Protein AF-T1AKR5-F1 (afdb_monomer)

Solvent-accessible surface area (backbone atoms only — not comparable to full-atom values): 9269 Å² total; per-residue (Å²): 114,96,88,55,84,67,94,44,62,73,60,34,44,68,38,90,92,28,45,70,61,54,29,33,47,47,38,25,75,76,68,66,42,69,47,38,57,56,48,80,35,31,50,49,40,24,47,39,35,57,69,18,64,55,97,44,56,67,50,2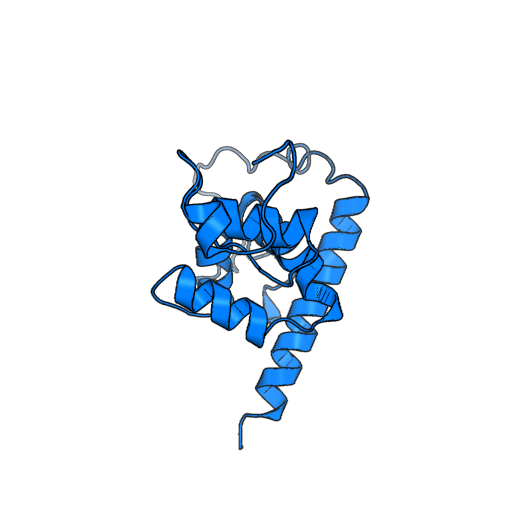3,26,55,34,40,48,73,42,40,52,76,94,42,33,80,54,45,40,60,41,40,38,51,40,14,66,75,39,55,33,93,88,74,42,46,35,74,81,37,86,48,54,90,73,35,64,44,87,84,59,48,72,65,76,81,76,91,68,93,62,78,70,74,77,55,86,81,66,60,61,79,65,56,75,72,51,54,56,40,49,53,50,47,40,48,48,51,52,52,29,49,49,60,52,60,75,70,57,82,132

Organism: NCBI:txid410659

Sequence (159 aa):
HQGRLPARRAELEALPGVGRKTASIILNMVFGEAEIAVDTHIFRVANRTGLAPGKTPLAVERALVANTPEEFQRDAHHWLLLHGRYVCTARAPHCPSCILADLCEYPRKSLAAPRRAGLRAPPQESRLAPMPMFAQQSREQLRRMYLEAWRKFSAHQPL

Mean predicted aligned error: 9.98 Å

Structure (mmCIF, N/CA/C/O backbone):
data_AF-T1AKR5-F1
#
_entry.id   AF-T1AKR5-F1
#
loop_
_atom_site.group_PDB
_atom_site.id
_atom_site.type_symbol
_atom_site.label_atom_id
_atom_site.label_alt_id
_atom_site.label_comp_id
_atom_site.label_asym_id
_atom_site.label_entity_id
_atom_site.label_seq_id
_atom_site.pdbx_PDB_ins_code
_atom_site.Cartn_x
_atom_site.Cartn_y
_atom_site.Cartn_z
_atom_site.occupancy
_atom_site.B_iso_or_equiv
_atom_site.auth_seq_id
_atom_site.auth_comp_id
_atom_site.auth_asym_id
_atom_site.auth_atom_id
_atom_site.pdbx_PDB_model_num
ATOM 1 N N . HIS A 1 1 ? -11.827 16.983 24.436 1.00 59.97 1 HIS A N 1
ATOM 2 C CA . HIS A 1 1 ? -12.205 15.579 24.706 1.00 59.97 1 HIS A CA 1
ATOM 3 C C . HIS A 1 1 ? -11.638 15.181 26.061 1.00 59.97 1 HIS A C 1
ATOM 5 O O . HIS A 1 1 ? -10.460 15.434 26.260 1.00 59.97 1 HIS A O 1
ATOM 11 N N . GLN A 1 2 ? -12.442 14.658 26.998 1.00 63.84 2 GLN A N 1
ATOM 12 C CA . GLN A 1 2 ? -12.080 14.319 28.396 1.00 63.84 2 GLN A CA 1
ATOM 13 C C . GLN A 1 2 ? -11.006 13.202 28.497 1.00 63.84 2 GLN A C 1
ATOM 15 O O . GLN A 1 2 ? -11.254 12.130 29.038 1.00 63.84 2 GLN A O 1
ATOM 20 N N . GLY A 1 3 ? -9.840 13.395 27.876 1.00 78.75 3 GLY A N 1
ATOM 21 C CA . GLY A 1 3 ? -8.764 12.407 27.759 1.00 78.75 3 GLY A CA 1
ATOM 22 C C . GLY A 1 3 ? -9.030 11.236 26.800 1.00 78.75 3 GLY A C 1
ATOM 23 O O . GLY A 1 3 ? -8.150 10.403 26.624 1.00 78.75 3 GLY A O 1
ATOM 24 N N . ARG A 1 4 ? -10.210 11.147 26.168 1.00 78.50 4 ARG A N 1
ATOM 25 C CA . ARG A 1 4 ? -10.577 10.051 25.250 1.00 78.50 4 ARG A CA 1
ATOM 26 C C . ARG A 1 4 ? -10.506 10.485 23.789 1.00 78.50 4 ARG A C 1
ATOM 28 O O . ARG A 1 4 ? -11.005 11.556 23.448 1.00 78.50 4 ARG A O 1
ATOM 35 N N . LEU A 1 5 ? -9.925 9.646 22.932 1.00 83.75 5 LEU A N 1
ATOM 36 C CA . LEU A 1 5 ? -9.958 9.850 21.484 1.00 83.75 5 LEU A CA 1
ATOM 37 C C . LEU A 1 5 ? -11.371 9.574 20.946 1.00 83.75 5 LEU A C 1
ATOM 39 O O . LEU A 1 5 ? -11.985 8.587 21.356 1.00 83.75 5 LEU A O 1
ATOM 43 N N . PRO A 1 6 ? -11.904 10.420 20.050 1.00 86.94 6 PRO A N 1
ATOM 44 C CA . PRO A 1 6 ? -13.182 10.151 19.413 1.00 86.94 6 PRO A CA 1
ATOM 45 C C . PRO A 1 6 ? -13.058 9.016 18.385 1.00 86.94 6 PRO A C 1
ATOM 47 O O . PRO A 1 6 ? -12.078 8.939 17.648 1.00 86.94 6 PRO A O 1
ATOM 50 N N . ALA A 1 7 ? -14.076 8.156 18.316 1.00 85.12 7 ALA A N 1
ATOM 51 C CA . ALA A 1 7 ? -14.111 6.989 17.424 1.00 85.12 7 ALA A CA 1
ATOM 52 C C . ALA A 1 7 ? -14.687 7.294 16.026 1.00 85.12 7 ALA A C 1
ATOM 54 O O . ALA A 1 7 ? -14.873 6.393 15.217 1.00 85.12 7 ALA A O 1
ATOM 55 N N . ARG A 1 8 ? -15.008 8.561 15.726 1.00 87.69 8 ARG A N 1
ATOM 56 C CA . ARG A 1 8 ? -15.537 8.978 14.418 1.00 87.69 8 ARG A CA 1
ATOM 57 C C . ARG A 1 8 ? -14.505 9.795 13.654 1.00 87.69 8 ARG A C 1
ATOM 59 O O . ARG A 1 8 ? -13.987 10.780 14.175 1.00 87.69 8 ARG A O 1
ATOM 66 N N . ARG A 1 9 ? -14.295 9.460 12.376 1.00 86.69 9 ARG A N 1
ATOM 67 C CA . ARG A 1 9 ? -13.374 10.178 11.473 1.00 86.69 9 ARG A CA 1
ATOM 68 C C . ARG A 1 9 ? -13.568 11.693 11.493 1.00 86.69 9 ARG A C 1
ATOM 70 O O . ARG A 1 9 ? -12.602 12.419 11.674 1.00 86.69 9 ARG A O 1
ATOM 77 N N . ALA A 1 10 ? -14.805 12.160 11.319 1.00 88.88 10 ALA A N 1
ATOM 78 C CA . ALA A 1 10 ? -15.103 13.592 11.253 1.00 88.88 10 ALA A CA 1
ATOM 79 C C . ALA A 1 10 ? -14.726 14.333 12.547 1.00 88.88 10 ALA A C 1
ATOM 81 O O . ALA A 1 10 ? -14.321 15.488 12.500 1.00 88.88 10 ALA A O 1
ATOM 82 N N . GLU A 1 11 ? -14.824 13.664 13.699 1.00 90.31 11 GLU A N 1
ATOM 83 C CA . GLU A 1 11 ? -14.397 14.235 14.977 1.00 90.31 11 GLU A CA 1
ATOM 84 C C . GLU A 1 11 ? -12.874 14.253 15.114 1.00 90.31 11 GLU A C 1
ATOM 86 O O . GLU A 1 11 ? -12.323 15.218 15.633 1.00 90.31 11 GLU A O 1
ATOM 91 N N . LEU A 1 12 ? -12.190 13.208 14.634 1.00 90.12 12 LEU A N 1
ATOM 92 C CA . LEU A 1 12 ? -10.729 13.170 14.605 1.00 90.12 12 LEU A CA 1
ATOM 93 C C . LEU A 1 12 ? -10.171 14.263 13.691 1.00 90.12 12 LEU A C 1
ATOM 95 O O . LEU A 1 12 ? -9.265 14.974 14.099 1.00 90.12 12 LEU A O 1
ATOM 99 N N . GLU A 1 13 ? -10.729 14.440 12.493 1.00 91.06 13 GLU A N 1
ATOM 100 C CA . GLU A 1 13 ? -10.296 15.468 11.533 1.00 91.06 13 GLU A CA 1
ATOM 101 C C . GLU A 1 13 ? -10.601 16.905 11.995 1.00 91.06 13 GLU A C 1
ATOM 103 O O . GLU A 1 13 ? -9.983 17.851 11.513 1.00 91.06 13 GLU A O 1
ATOM 108 N N . ALA A 1 14 ? -11.518 17.085 12.952 1.00 91.75 14 ALA A N 1
ATOM 109 C CA . ALA A 1 14 ? -11.768 18.380 13.583 1.00 91.75 14 ALA A CA 1
ATOM 110 C C . ALA A 1 14 ? -10.672 18.776 14.595 1.00 91.75 14 ALA A C 1
ATOM 112 O O . ALA A 1 14 ? -10.619 19.931 15.023 1.00 91.75 14 ALA A O 1
ATOM 113 N N . LEU A 1 15 ? -9.795 17.844 14.990 1.00 90.00 15 LEU A N 1
ATOM 114 C CA . LEU A 1 15 ? -8.682 18.132 15.889 1.00 90.00 15 LEU A CA 1
ATOM 115 C C . LEU A 1 15 ? -7.578 18.916 15.157 1.00 90.00 15 LEU A C 1
ATOM 117 O O . LEU A 1 15 ? -7.140 18.507 14.077 1.00 90.00 15 LEU A O 1
ATOM 121 N N . PRO A 1 16 ? -7.043 19.999 15.754 1.00 91.00 16 PRO A N 1
ATOM 122 C CA . PRO A 1 16 ? -5.923 20.735 15.176 1.00 91.00 16 PRO A CA 1
ATOM 123 C C . PRO A 1 16 ? -4.729 19.820 14.860 1.00 91.00 16 PRO A C 1
ATOM 125 O O . PRO A 1 16 ? -4.230 19.108 15.728 1.00 91.00 16 PRO A O 1
ATOM 128 N N . GLY A 1 17 ? -4.265 19.840 13.606 1.00 89.06 17 GLY A N 1
ATOM 129 C CA . GLY A 1 17 ? -3.132 19.028 13.140 1.00 89.06 17 GLY A CA 1
ATOM 130 C C . GLY A 1 17 ? -3.474 17.587 12.738 1.00 89.06 17 GLY A C 1
ATOM 131 O O . GLY A 1 17 ? -2.600 16.873 12.240 1.00 89.06 17 GLY A O 1
ATOM 132 N N . VAL A 1 18 ? -4.729 17.152 12.885 1.00 90.56 18 VAL A N 1
ATOM 133 C CA . VAL A 1 18 ? -5.180 15.823 12.456 1.00 90.56 18 VAL A CA 1
ATOM 134 C C . VAL A 1 18 ? -5.853 15.931 11.092 1.00 90.56 18 VAL A C 1
ATOM 136 O O . VAL A 1 18 ? -7.015 16.285 10.962 1.00 90.56 18 VAL A O 1
ATOM 139 N N . GLY A 1 19 ? -5.104 15.609 10.038 1.00 87.12 19 GLY A N 1
ATOM 140 C CA . GLY A 1 19 ? -5.675 15.425 8.703 1.00 87.12 19 GLY A CA 1
ATOM 141 C C . GLY A 1 19 ? -6.218 14.009 8.493 1.00 87.12 19 GLY A C 1
ATOM 142 O O . GLY A 1 19 ? -5.975 13.108 9.298 1.00 87.12 19 GLY A O 1
ATOM 143 N N . ARG A 1 20 ? -6.855 13.778 7.339 1.00 84.50 20 ARG A N 1
ATOM 144 C CA . ARG A 1 20 ? -7.440 12.481 6.945 1.00 84.50 20 ARG A CA 1
ATOM 145 C C . ARG A 1 20 ? -6.528 11.278 7.175 1.00 84.50 20 ARG A C 1
ATOM 147 O O . ARG A 1 20 ? -6.968 10.271 7.710 1.00 84.50 20 ARG A O 1
ATOM 154 N N . LYS A 1 21 ? -5.251 11.389 6.791 1.00 80.75 21 LYS A N 1
ATOM 155 C CA . LYS A 1 21 ? -4.261 10.314 6.964 1.00 80.75 21 LYS A CA 1
ATOM 156 C C . LYS A 1 21 ? -4.076 9.961 8.439 1.00 80.75 21 LYS A C 1
ATOM 158 O O . LYS A 1 21 ? -4.078 8.790 8.795 1.00 80.75 21 LYS A O 1
ATOM 163 N N . THR A 1 22 ? -3.892 10.978 9.276 1.00 85.50 22 THR A N 1
ATOM 164 C CA . THR A 1 22 ? -3.703 10.805 10.717 1.00 85.50 22 THR A CA 1
ATOM 165 C C . THR A 1 22 ? -4.958 10.208 11.344 1.00 85.50 22 THR A C 1
ATOM 167 O O . THR A 1 22 ? -4.847 9.262 12.116 1.00 85.50 22 THR A O 1
ATOM 170 N N . ALA A 1 23 ? -6.143 10.689 10.952 1.00 86.81 23 ALA A N 1
ATOM 171 C CA . ALA A 1 23 ? -7.412 10.114 11.386 1.00 86.81 23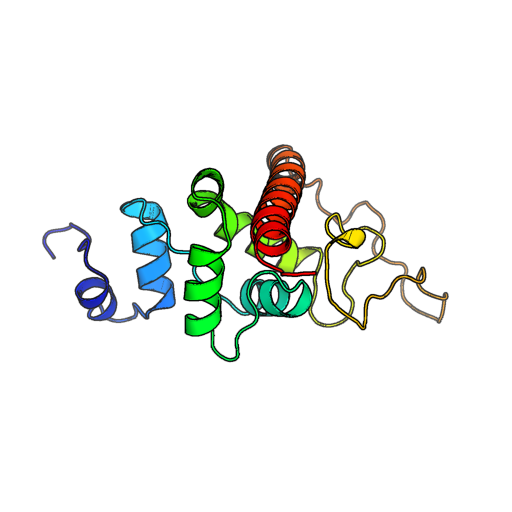 ALA A CA 1
ATOM 172 C C . ALA A 1 23 ? -7.532 8.632 10.991 1.00 86.81 23 ALA A C 1
ATOM 174 O O . ALA A 1 23 ? -7.862 7.822 11.853 1.00 86.81 23 ALA A O 1
ATOM 175 N N . SER A 1 24 ? -7.182 8.260 9.750 1.00 80.06 24 SER A N 1
ATOM 176 C CA . SER A 1 24 ? -7.244 6.857 9.317 1.00 80.06 24 SER A CA 1
ATOM 177 C C . SER A 1 24 ? -6.302 5.949 10.114 1.00 80.06 24 SER A C 1
ATOM 179 O O . SER A 1 24 ? -6.665 4.838 10.485 1.00 80.06 24 SER A O 1
ATOM 181 N N . ILE A 1 25 ? -5.093 6.429 10.431 1.00 80.19 25 ILE A N 1
ATOM 182 C CA . ILE A 1 25 ? -4.135 5.675 11.255 1.00 80.19 25 ILE A CA 1
ATOM 183 C C . ILE A 1 25 ? -4.679 5.470 12.674 1.00 80.19 25 ILE A C 1
ATOM 185 O O . ILE A 1 25 ? -4.580 4.371 13.211 1.00 80.19 25 ILE A O 1
ATOM 189 N N . ILE A 1 26 ? -5.268 6.507 13.280 1.00 85.69 26 ILE A N 1
ATOM 190 C CA . ILE A 1 26 ? -5.862 6.406 14.620 1.00 85.69 26 ILE A CA 1
ATOM 191 C C . ILE A 1 26 ? -7.016 5.398 14.620 1.00 85.69 26 ILE A C 1
ATOM 193 O O . ILE A 1 26 ? -7.058 4.535 15.492 1.00 85.69 26 ILE A O 1
ATOM 197 N N . LEU A 1 27 ? -7.922 5.475 13.641 1.00 83.44 27 LEU A N 1
ATOM 198 C CA . LEU A 1 27 ? -9.044 4.540 13.513 1.00 83.44 27 LEU A CA 1
ATOM 199 C C . LEU A 1 27 ? -8.563 3.095 13.368 1.00 83.44 27 LEU A C 1
ATOM 201 O O . LEU A 1 27 ? -9.030 2.219 14.094 1.00 83.44 27 LEU A O 1
ATOM 205 N N . ASN A 1 28 ? -7.563 2.861 12.521 1.00 75.31 28 ASN A N 1
ATOM 206 C CA . ASN A 1 28 ? -7.007 1.530 12.331 1.00 75.31 28 ASN A CA 1
ATOM 207 C C . ASN A 1 28 ? -6.287 0.985 13.576 1.00 75.31 28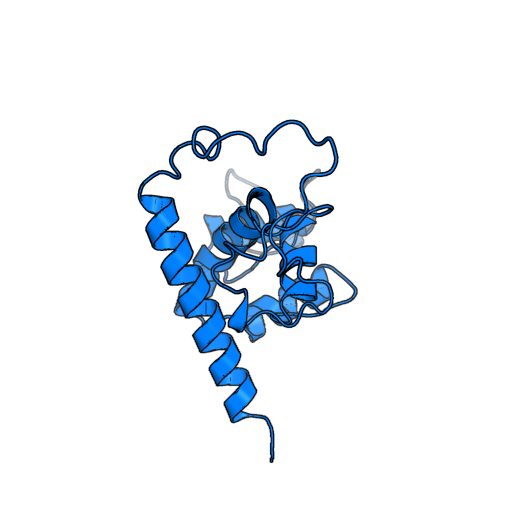 ASN A C 1
ATOM 209 O O . ASN A 1 28 ? -6.545 -0.143 13.989 1.00 75.31 28 ASN A O 1
ATOM 213 N N . MET A 1 29 ? -5.421 1.780 14.211 1.00 76.94 29 MET A N 1
ATOM 214 C CA . MET A 1 29 ? -4.594 1.310 15.331 1.00 76.94 29 MET A CA 1
ATOM 215 C C . MET A 1 29 ? -5.333 1.249 16.669 1.00 76.94 29 MET A C 1
ATOM 217 O O . MET A 1 29 ? -5.066 0.358 17.472 1.00 76.94 29 MET A O 1
ATOM 221 N N . VAL A 1 30 ? -6.204 2.221 16.944 1.00 81.69 30 VAL A N 1
ATOM 222 C CA . VAL A 1 30 ? -6.857 2.375 18.255 1.00 81.69 30 VAL A CA 1
ATOM 223 C C . VAL A 1 30 ? -8.223 1.701 18.273 1.00 81.69 30 VAL A C 1
ATOM 225 O O . VAL A 1 30 ? -8.598 1.114 19.284 1.00 81.69 30 VAL A O 1
ATOM 228 N N . PHE A 1 31 ? -8.957 1.773 17.162 1.00 80.94 31 PHE A N 1
ATOM 229 C CA . PHE A 1 31 ? -10.332 1.281 17.076 1.00 80.94 31 PHE A CA 1
ATOM 230 C C . PHE A 1 31 ? -10.468 0.010 16.230 1.00 80.94 31 PHE A C 1
ATOM 232 O O . PHE A 1 31 ? -11.543 -0.576 16.188 1.00 80.94 31 PHE A O 1
ATOM 239 N N . GLY A 1 32 ? -9.379 -0.461 15.612 1.00 70.25 32 GLY A N 1
ATOM 240 C CA . GLY A 1 32 ? -9.373 -1.693 14.823 1.00 70.25 32 GLY A CA 1
ATOM 241 C C . GLY A 1 32 ? -10.114 -1.582 13.491 1.00 70.25 32 GLY A C 1
ATOM 242 O O . GLY A 1 32 ? -10.385 -2.611 12.877 1.00 70.25 32 GLY A O 1
ATOM 243 N N . GLU A 1 33 ? -10.431 -0.363 13.046 1.00 74.38 33 GLU A N 1
ATOM 244 C CA . GLU A 1 33 ? -11.109 -0.125 11.774 1.00 74.38 33 GLU A CA 1
ATOM 245 C C . GLU A 1 33 ? -10.221 -0.559 10.609 1.00 74.38 33 GLU A C 1
ATOM 247 O O . GLU A 1 33 ? -9.012 -0.309 10.584 1.00 74.38 33 GLU A O 1
ATOM 252 N N . ALA A 1 34 ? -10.809 -1.203 9.611 1.00 69.81 34 ALA A N 1
ATOM 253 C CA . ALA A 1 34 ? -10.061 -1.792 8.510 1.00 69.81 34 ALA A CA 1
ATOM 254 C C . ALA A 1 34 ? -9.692 -0.741 7.441 1.00 69.81 34 ALA A C 1
ATOM 256 O O . ALA A 1 34 ? -10.102 -0.796 6.284 1.00 69.81 34 ALA A O 1
ATOM 257 N N . GLU A 1 35 ? -8.925 0.269 7.851 1.00 78.25 35 GLU A N 1
ATOM 258 C CA . GLU A 1 35 ? -8.489 1.372 7.005 1.00 78.25 35 GLU A CA 1
ATOM 259 C C . GLU A 1 35 ? -7.009 1.261 6.638 1.00 78.25 35 GLU A C 1
ATOM 261 O O . GLU A 1 35 ? -6.121 1.237 7.491 1.00 78.25 35 GLU A O 1
ATOM 266 N N . ILE A 1 36 ? -6.724 1.261 5.335 1.00 86.19 36 ILE A N 1
ATOM 267 C CA . ILE A 1 36 ? -5.356 1.221 4.816 1.00 86.19 36 ILE A CA 1
ATOM 268 C C . ILE A 1 36 ? -4.949 2.639 4.416 1.00 86.19 36 ILE A C 1
ATOM 270 O O . ILE A 1 36 ? -5.147 3.067 3.278 1.00 86.19 36 ILE A O 1
ATOM 274 N N . ALA A 1 37 ? -4.354 3.378 5.354 1.00 86.94 37 ALA A N 1
ATOM 275 C CA . ALA A 1 37 ? -3.914 4.747 5.100 1.00 86.94 37 ALA A CA 1
ATOM 276 C C . ALA A 1 37 ? -2.884 4.797 3.955 1.00 86.94 37 ALA A C 1
ATOM 278 O O . ALA A 1 37 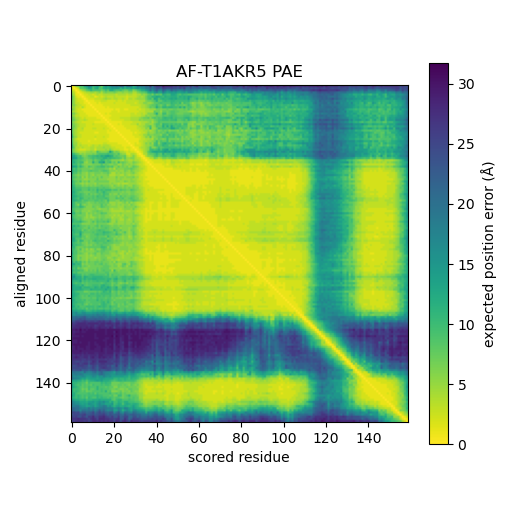? -1.861 4.114 3.995 1.00 86.94 37 ALA A O 1
ATOM 279 N N . VAL A 1 38 ? -3.123 5.631 2.941 1.00 91.06 38 VAL A N 1
ATOM 280 C CA . VAL A 1 38 ? -2.271 5.704 1.744 1.00 91.06 38 VAL A CA 1
ATOM 281 C C . VAL A 1 38 ? -1.286 6.865 1.841 1.00 91.06 38 VAL A C 1
ATOM 283 O O . VAL A 1 38 ? -1.671 8.032 1.904 1.00 91.06 38 VAL A O 1
ATOM 286 N N . ASP A 1 39 ? 0.008 6.554 1.802 1.00 91.69 39 ASP A N 1
ATOM 287 C CA . ASP A 1 39 ? 1.086 7.531 1.641 1.00 91.69 39 ASP A CA 1
ATOM 288 C C . ASP A 1 39 ? 1.758 7.420 0.260 1.00 91.69 39 ASP A C 1
ATOM 290 O O . ASP A 1 39 ? 1.290 6.704 -0.623 1.00 91.69 39 ASP A O 1
ATOM 294 N N . THR A 1 40 ? 2.874 8.120 0.045 1.00 94.94 40 THR A N 1
ATOM 295 C CA . THR A 1 40 ? 3.579 8.101 -1.248 1.00 94.94 40 THR A CA 1
ATOM 296 C C . THR A 1 40 ? 4.200 6.741 -1.590 1.00 94.94 40 THR A C 1
ATOM 298 O O . THR A 1 40 ? 4.402 6.447 -2.773 1.00 94.94 40 THR A O 1
ATOM 301 N N . HIS A 1 41 ? 4.520 5.904 -0.598 1.00 95.25 41 HIS A N 1
ATOM 302 C CA . HIS A 1 41 ? 5.032 4.552 -0.809 1.00 95.25 41 HIS A CA 1
ATOM 303 C C . HIS A 1 41 ? 3.900 3.620 -1.225 1.00 95.25 41 HIS A C 1
ATOM 305 O O . HIS A 1 41 ? 3.995 3.000 -2.285 1.00 95.25 41 HIS A O 1
ATOM 311 N N . ILE A 1 42 ? 2.820 3.586 -0.443 1.00 95.31 42 ILE A N 1
ATOM 312 C CA . ILE A 1 42 ? 1.655 2.734 -0.695 1.00 95.31 42 ILE A CA 1
ATOM 313 C C . ILE A 1 42 ? 0.981 3.132 -2.008 1.00 95.31 42 ILE A C 1
ATOM 315 O O . ILE A 1 42 ? 0.727 2.267 -2.840 1.00 95.31 42 ILE A O 1
ATOM 319 N N . PHE A 1 43 ? 0.793 4.433 -2.257 1.00 97.00 43 PHE A N 1
ATOM 320 C CA . PHE A 1 43 ? 0.214 4.939 -3.505 1.00 97.00 43 PHE A CA 1
ATOM 321 C C . PHE A 1 43 ? 0.987 4.446 -4.732 1.00 97.00 43 PHE A C 1
ATOM 323 O O . PHE A 1 43 ? 0.400 4.007 -5.720 1.00 97.00 43 PHE A O 1
ATOM 330 N N . ARG A 1 44 ? 2.323 4.484 -4.667 1.00 96.94 44 ARG A N 1
ATOM 331 C CA . ARG A 1 44 ? 3.184 3.994 -5.746 1.00 96.94 44 ARG A CA 1
ATOM 332 C C . ARG A 1 44 ? 3.107 2.479 -5.892 1.00 96.94 44 ARG A C 1
ATOM 334 O O . ARG A 1 44 ? 3.056 2.006 -7.022 1.00 96.94 44 ARG A O 1
ATOM 341 N N . VAL A 1 45 ? 3.152 1.733 -4.787 1.00 96.38 45 VAL A N 1
ATOM 342 C CA . VAL A 1 45 ? 3.072 0.266 -4.811 1.00 96.38 45 VAL A CA 1
ATOM 343 C C . VAL A 1 45 ? 1.749 -0.166 -5.426 1.00 96.38 45 VAL A C 1
ATOM 345 O O . VAL A 1 45 ? 1.781 -0.850 -6.439 1.00 96.38 45 VAL A O 1
ATOM 348 N N . ALA A 1 46 ? 0.625 0.316 -4.896 1.00 95.94 46 ALA A N 1
ATOM 349 C CA . ALA A 1 46 ? -0.719 -0.030 -5.345 1.00 95.94 46 ALA A CA 1
ATOM 350 C C . ALA A 1 46 ? -0.935 0.215 -6.847 1.00 95.94 46 ALA A C 1
ATOM 352 O O . ALA A 1 46 ? -1.476 -0.642 -7.542 1.00 95.94 46 ALA A O 1
ATOM 353 N N . ASN A 1 47 ? -0.456 1.355 -7.360 1.00 96.25 47 ASN A N 1
ATOM 354 C CA . ASN A 1 47 ? -0.558 1.684 -8.782 1.00 96.25 47 ASN A CA 1
ATOM 355 C C . ASN A 1 47 ? 0.410 0.883 -9.664 1.00 96.25 47 ASN A C 1
ATOM 357 O O . ASN A 1 47 ? 0.068 0.555 -10.794 1.00 96.25 47 ASN A O 1
ATOM 36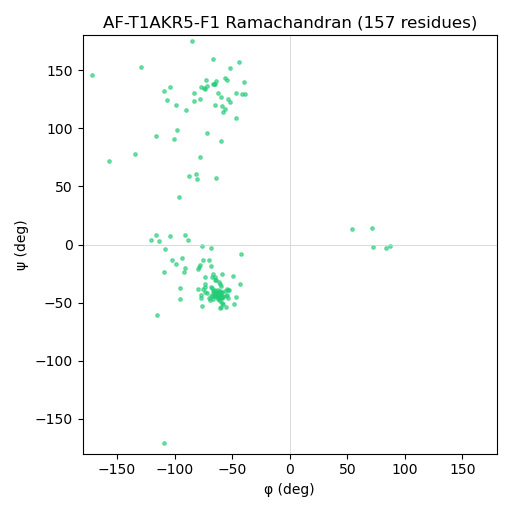1 N N . ARG A 1 48 ? 1.634 0.592 -9.200 1.00 95.62 48 ARG A N 1
ATOM 362 C CA . ARG A 1 48 ? 2.604 -0.176 -9.999 1.00 95.62 48 ARG A CA 1
ATOM 363 C C . ARG A 1 48 ? 2.243 -1.650 -10.072 1.00 95.62 48 ARG A C 1
ATOM 365 O O . ARG A 1 48 ? 2.436 -2.251 -11.118 1.00 95.62 48 ARG A O 1
ATOM 372 N N . THR A 1 49 ? 1.802 -2.235 -8.964 1.00 94.00 49 THR A N 1
ATOM 373 C CA . THR A 1 49 ? 1.524 -3.670 -8.900 1.00 94.00 49 THR A CA 1
ATOM 374 C C . THR A 1 49 ? 0.187 -4.043 -9.518 1.00 94.00 49 THR A C 1
ATOM 376 O O . THR A 1 49 ? 0.027 -5.207 -9.854 1.00 94.00 49 THR A O 1
ATOM 379 N N . GLY A 1 50 ? -0.731 -3.083 -9.678 1.00 91.94 50 GLY A N 1
ATOM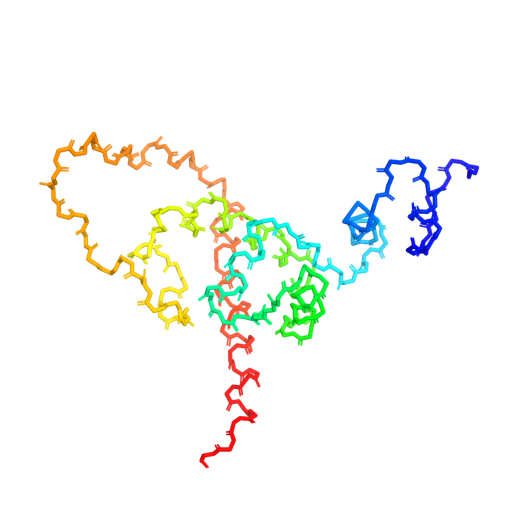 380 C CA . GLY A 1 50 ? -2.099 -3.333 -10.138 1.00 91.94 50 GLY A CA 1
ATOM 381 C C . GLY A 1 50 ? -3.068 -3.681 -9.004 1.00 91.94 50 GLY A C 1
ATOM 382 O O . GLY A 1 50 ? -4.258 -3.825 -9.247 1.00 91.94 50 GLY A O 1
ATOM 383 N N . LEU A 1 51 ? -2.601 -3.749 -7.748 1.00 92.56 51 LEU A N 1
ATOM 384 C CA . LEU A 1 51 ? -3.443 -4.139 -6.608 1.00 92.56 51 LEU A CA 1
ATOM 385 C C . LEU A 1 51 ? -4.631 -3.193 -6.388 1.00 92.56 51 LEU A C 1
ATOM 387 O O . LEU A 1 51 ? -5.718 -3.629 -6.022 1.00 92.56 51 LEU A O 1
ATOM 391 N N . ALA A 1 52 ? -4.408 -1.888 -6.542 1.00 93.94 52 ALA A N 1
ATOM 392 C CA . ALA A 1 52 ? -5.417 -0.860 -6.300 1.00 93.94 52 ALA A CA 1
ATOM 393 C C . ALA A 1 52 ? -5.063 0.423 -7.077 1.00 93.94 52 ALA A C 1
ATOM 395 O O . ALA A 1 52 ? -4.609 1.407 -6.482 1.00 93.94 52 ALA A O 1
ATOM 396 N N . PRO A 1 53 ? -5.197 0.418 -8.416 1.00 93.69 53 PRO A N 1
ATOM 397 C CA . PRO A 1 53 ? -4.895 1.584 -9.233 1.00 93.69 53 PRO A CA 1
ATOM 398 C C . PRO A 1 53 ? -5.869 2.729 -8.931 1.00 93.69 53 PRO A C 1
ATOM 400 O O . PRO A 1 53 ? -7.076 2.537 -8.791 1.00 93.69 53 PRO A O 1
ATOM 403 N N . GLY A 1 54 ? -5.348 3.951 -8.846 1.00 95.31 54 GLY A N 1
ATOM 404 C CA . GLY A 1 54 ? -6.150 5.120 -8.513 1.00 95.31 54 GLY A CA 1
ATOM 405 C C . GLY A 1 54 ? -5.385 6.428 -8.669 1.00 95.31 54 GLY A C 1
ATOM 406 O O . GLY A 1 54 ? -4.186 6.508 -8.406 1.00 95.31 54 GLY A O 1
ATOM 407 N N . LYS A 1 55 ? -6.098 7.482 -9.085 1.00 95.75 55 LYS A N 1
ATOM 408 C CA . LYS A 1 55 ? -5.520 8.819 -9.324 1.00 95.75 55 LYS A CA 1
ATOM 409 C C . LYS A 1 55 ? -5.318 9.634 -8.045 1.00 95.75 55 LYS A C 1
ATOM 411 O O . LYS A 1 55 ? -4.534 10.576 -8.045 1.00 95.75 55 LYS A O 1
ATOM 416 N N . THR A 1 56 ? -6.025 9.295 -6.968 1.00 95.56 56 THR A N 1
ATOM 417 C CA . THR A 1 56 ? -5.976 10.017 -5.689 1.00 95.56 56 THR A CA 1
ATOM 418 C C . THR A 1 56 ? -5.728 9.049 -4.533 1.00 95.56 56 THR A C 1
ATOM 420 O O . THR A 1 56 ? -6.125 7.885 -4.633 1.00 95.56 56 THR A O 1
ATOM 423 N N . PRO A 1 57 ? -5.114 9.497 -3.419 1.00 92.19 57 PRO A N 1
ATOM 424 C CA . PRO A 1 57 ? -4.925 8.655 -2.238 1.00 92.19 57 PRO A CA 1
ATOM 425 C C . PRO A 1 57 ? -6.228 8.032 -1.734 1.00 92.19 57 PRO A C 1
ATOM 427 O O . PRO A 1 57 ? -6.243 6.853 -1.417 1.00 92.19 57 PRO A O 1
ATOM 430 N N . LEU A 1 58 ? -7.334 8.787 -1.761 1.00 89.81 58 LEU A N 1
ATOM 431 C CA . LEU A 1 58 ? -8.654 8.286 -1.372 1.00 89.81 58 LEU A CA 1
ATOM 432 C C . LEU A 1 58 ? -9.158 7.166 -2.292 1.00 89.81 58 LEU A C 1
ATOM 434 O O . LEU A 1 58 ? -9.738 6.193 -1.819 1.00 89.81 58 LEU A O 1
ATOM 438 N N . ALA A 1 59 ? -8.972 7.302 -3.608 1.00 93.31 59 ALA A N 1
ATOM 439 C CA . ALA A 1 59 ? -9.372 6.256 -4.546 1.00 93.31 59 ALA A CA 1
ATOM 440 C C . ALA A 1 59 ? -8.577 4.966 -4.295 1.00 93.31 59 ALA A C 1
ATOM 442 O O . ALA A 1 59 ? -9.156 3.884 -4.275 1.00 93.31 59 ALA A O 1
ATOM 443 N N . VAL A 1 60 ? -7.271 5.100 -4.038 1.00 94.62 60 VAL A N 1
ATOM 444 C CA . VAL A 1 60 ? -6.400 3.968 -3.702 1.00 94.62 60 VAL A CA 1
ATOM 445 C C . VAL A 1 60 ? -6.775 3.356 -2.352 1.00 94.62 60 VAL A C 1
ATOM 447 O O . VAL A 1 60 ? -6.838 2.141 -2.259 1.00 94.62 60 VAL A O 1
ATOM 450 N N . GLU A 1 61 ? -7.073 4.159 -1.329 1.00 92.12 61 GLU A N 1
ATOM 451 C CA . GLU A 1 61 ? -7.500 3.687 -0.001 1.00 92.12 61 GLU A CA 1
ATOM 452 C C . GLU A 1 61 ? -8.756 2.817 -0.114 1.00 92.12 61 GLU A C 1
ATOM 454 O O . GLU A 1 61 ? -8.760 1.670 0.327 1.00 92.12 61 GLU A O 1
ATOM 459 N N . ARG A 1 62 ? -9.792 3.312 -0.804 1.00 91.56 62 ARG A N 1
ATOM 460 C CA . ARG A 1 62 ? -11.039 2.560 -1.021 1.00 91.56 62 ARG A CA 1
ATOM 461 C C . ARG A 1 62 ? -10.811 1.271 -1.808 1.00 91.56 62 ARG A C 1
ATOM 463 O O . ARG A 1 62 ? -11.375 0.239 -1.459 1.00 91.56 62 ARG A O 1
ATOM 470 N N . ALA A 1 63 ? -9.993 1.328 -2.858 1.00 92.75 63 ALA A N 1
ATOM 471 C CA . ALA A 1 63 ? -9.664 0.154 -3.656 1.00 92.75 63 ALA A CA 1
ATOM 472 C C . ALA A 1 63 ? -8.847 -0.869 -2.852 1.00 92.75 63 ALA A C 1
ATOM 474 O O . ALA A 1 63 ? -9.125 -2.058 -2.930 1.00 92.75 63 ALA A O 1
ATOM 475 N N . LEU A 1 64 ? -7.894 -0.433 -2.024 1.00 92.75 64 LEU A N 1
ATOM 476 C CA . LEU A 1 64 ? -7.124 -1.328 -1.160 1.00 92.75 64 LEU A CA 1
ATOM 477 C C . LEU A 1 64 ? -8.025 -2.058 -0.167 1.00 92.75 64 LEU A C 1
ATOM 479 O O . LEU A 1 64 ? -7.896 -3.271 -0.049 1.00 92.75 64 LEU A O 1
ATOM 483 N N . VAL A 1 65 ? -8.955 -1.363 0.490 1.00 90.75 65 VAL A N 1
ATOM 484 C CA . VAL A 1 65 ? -9.916 -1.998 1.409 1.00 90.75 65 VAL A CA 1
ATOM 485 C C . VAL A 1 65 ? -10.813 -2.995 0.666 1.00 90.75 65 VAL A C 1
ATOM 487 O O . VAL A 1 65 ? -11.040 -4.100 1.146 1.00 90.75 65 VAL A O 1
ATOM 490 N N . ALA A 1 66 ? -11.272 -2.657 -0.542 1.00 90.75 66 ALA A N 1
ATOM 491 C CA . ALA A 1 66 ? -12.109 -3.550 -1.344 1.00 90.75 66 ALA A CA 1
ATOM 492 C C . ALA A 1 66 ? -11.359 -4.797 -1.859 1.00 90.75 66 ALA A C 1
ATOM 494 O O . ALA A 1 66 ? -11.933 -5.888 -1.940 1.00 90.75 66 ALA A O 1
ATOM 495 N N . ASN A 1 67 ? -10.085 -4.644 -2.223 1.00 91.06 67 ASN A N 1
ATOM 496 C CA . ASN A 1 67 ? -9.299 -5.684 -2.892 1.00 91.06 67 ASN A CA 1
ATOM 497 C C . ASN A 1 67 ? -8.520 -6.566 -1.910 1.00 91.06 67 ASN A C 1
ATOM 499 O O . ASN A 1 67 ? -8.206 -7.707 -2.238 1.00 91.06 67 ASN A O 1
ATOM 503 N N . THR A 1 68 ? -8.223 -6.060 -0.712 1.00 90.81 68 THR A N 1
ATOM 504 C CA . THR A 1 68 ? -7.491 -6.794 0.325 1.00 90.81 68 THR A CA 1
ATOM 505 C C . THR A 1 68 ? -8.455 -7.692 1.109 1.00 90.81 68 THR A C 1
ATOM 507 O O . THR A 1 68 ? -9.425 -7.177 1.672 1.00 90.81 68 THR A O 1
ATOM 510 N N . PRO A 1 69 ? -8.221 -9.017 1.180 1.00 90.81 69 PRO A N 1
ATOM 511 C CA . PRO A 1 69 ? -9.016 -9.904 2.029 1.00 90.81 69 PRO A CA 1
ATOM 512 C C . PRO A 1 69 ? -9.002 -9.454 3.494 1.00 90.81 69 PRO A C 1
ATOM 514 O O . PRO A 1 69 ? -7.982 -8.966 3.981 1.00 90.81 69 PRO A O 1
ATOM 517 N N . GLU A 1 70 ? -10.131 -9.617 4.187 1.00 88.06 70 GLU A N 1
ATOM 518 C CA . GLU A 1 70 ? -10.360 -9.091 5.543 1.00 88.06 70 GLU A CA 1
ATOM 519 C C . GLU A 1 70 ? -9.281 -9.534 6.542 1.00 88.06 70 GLU A C 1
ATOM 521 O O . GLU A 1 70 ? -8.798 -8.714 7.323 1.00 88.06 70 GLU A O 1
ATOM 526 N N . GLU A 1 71 ? -8.805 -10.782 6.433 1.00 89.19 71 GLU A N 1
ATOM 527 C CA . GLU A 1 71 ? -7.742 -11.333 7.289 1.00 89.19 71 GLU A CA 1
ATOM 528 C C . GLU A 1 71 ? -6.423 -10.541 7.221 1.00 89.19 71 GLU A C 1
ATOM 530 O O . GLU A 1 71 ? -5.655 -10.537 8.182 1.00 89.19 71 GLU A O 1
ATOM 535 N N . PHE A 1 72 ? -6.169 -9.830 6.117 1.00 89.38 72 PHE A N 1
ATOM 536 C CA . PHE A 1 72 ? -4.936 -9.073 5.903 1.00 89.38 72 PHE A CA 1
ATOM 537 C C . PHE A 1 72 ? -5.093 -7.566 6.112 1.00 89.38 72 PHE A C 1
ATOM 539 O O . PHE A 1 72 ? -4.082 -6.869 6.179 1.00 89.38 72 PHE A O 1
ATOM 546 N N . GLN A 1 73 ? -6.314 -7.025 6.202 1.00 86.94 73 GLN A N 1
ATOM 547 C CA . GLN A 1 73 ? -6.534 -5.568 6.159 1.00 86.94 73 GLN A CA 1
ATOM 548 C C . GLN A 1 73 ? -5.826 -4.816 7.294 1.00 86.94 73 GLN A C 1
ATOM 550 O O . GLN A 1 73 ? -5.314 -3.718 7.073 1.00 86.94 73 GLN A O 1
ATOM 555 N N . ARG A 1 74 ? -5.725 -5.430 8.480 1.00 83.81 74 ARG A N 1
ATOM 556 C CA . ARG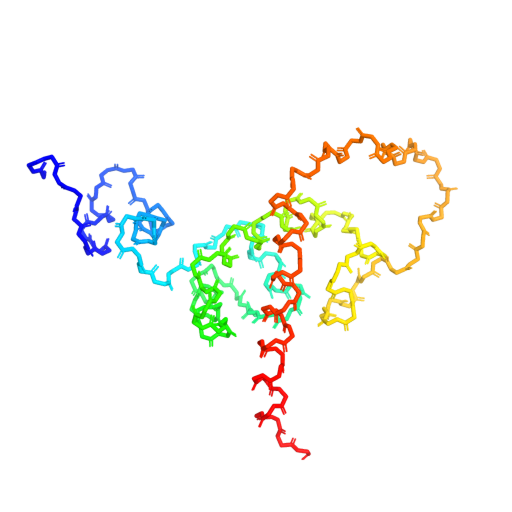 A 1 74 ? -5.021 -4.854 9.637 1.00 83.81 74 ARG A CA 1
ATOM 557 C C . ARG A 1 74 ? -3.531 -4.631 9.364 1.00 83.81 74 ARG A C 1
ATOM 559 O O . ARG A 1 74 ? -2.990 -3.581 9.699 1.00 83.81 74 ARG A O 1
ATOM 566 N N . ASP A 1 75 ? -2.872 -5.602 8.740 1.00 86.31 75 ASP A N 1
ATOM 567 C CA . ASP A 1 75 ? -1.417 -5.586 8.558 1.00 86.31 75 ASP A CA 1
ATOM 568 C C . ASP A 1 75 ? -0.980 -5.089 7.172 1.00 86.31 75 ASP A C 1
ATOM 570 O O . ASP A 1 75 ? 0.170 -4.668 6.988 1.00 86.31 75 ASP A O 1
ATOM 574 N N . ALA A 1 76 ? -1.903 -5.059 6.206 1.00 89.62 76 ALA A N 1
ATOM 575 C CA . ALA A 1 76 ? -1.662 -4.638 4.830 1.00 89.62 76 ALA A CA 1
ATOM 576 C C . ALA A 1 76 ? -0.993 -3.263 4.747 1.00 89.62 76 ALA A C 1
ATOM 578 O O . ALA A 1 76 ? -0.075 -3.076 3.943 1.00 89.62 76 ALA A O 1
ATOM 579 N N . HIS A 1 77 ? -1.391 -2.316 5.605 1.00 88.44 77 HIS A N 1
ATOM 580 C CA . HIS A 1 77 ? -0.761 -0.997 5.672 1.00 88.44 77 HIS A CA 1
ATOM 581 C C . HIS A 1 77 ? 0.755 -1.104 5.895 1.00 88.44 77 HIS A C 1
ATOM 583 O O . HIS A 1 77 ? 1.545 -0.581 5.102 1.00 88.44 77 HIS A O 1
ATOM 589 N N . HIS A 1 78 ? 1.173 -1.824 6.939 1.00 87.06 78 HIS A N 1
ATOM 590 C CA . HIS A 1 78 ? 2.583 -1.979 7.288 1.00 87.06 78 HIS A CA 1
ATOM 591 C C . HIS A 1 78 ? 3.355 -2.720 6.196 1.00 87.06 78 HIS A C 1
ATOM 593 O O . HIS A 1 78 ? 4.456 -2.305 5.826 1.00 87.06 78 HIS A O 1
ATOM 599 N N . TRP A 1 79 ? 2.784 -3.783 5.628 1.00 91.81 79 TRP A N 1
ATOM 600 C CA . TRP A 1 79 ? 3.459 -4.560 4.589 1.00 91.81 79 TRP A CA 1
ATOM 601 C C . TRP A 1 79 ? 3.655 -3.763 3.299 1.00 91.81 79 TRP A C 1
ATOM 603 O O . TRP A 1 79 ? 4.756 -3.757 2.740 1.00 91.81 79 TRP A O 1
ATOM 613 N N . LEU A 1 80 ? 2.630 -3.035 2.849 1.00 92.81 80 LEU A N 1
ATOM 614 C CA . LEU A 1 80 ? 2.706 -2.187 1.657 1.00 92.81 80 LEU A CA 1
ATOM 615 C C . LEU A 1 80 ? 3.679 -1.018 1.859 1.00 92.81 80 LEU A C 1
ATOM 617 O O . LEU A 1 80 ? 4.464 -0.713 0.954 1.00 92.81 80 LEU A O 1
ATOM 621 N N . LEU A 1 81 ? 3.679 -0.401 3.046 1.00 91.06 81 LEU A N 1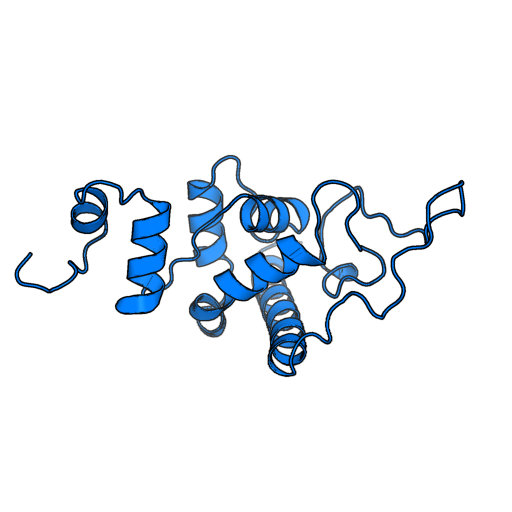
ATOM 622 C CA . LEU A 1 81 ? 4.620 0.657 3.411 1.00 91.06 81 LEU A CA 1
ATOM 623 C C . LEU A 1 81 ? 6.068 0.158 3.350 1.00 91.06 81 LEU A C 1
ATOM 625 O O . LEU A 1 81 ? 6.901 0.752 2.661 1.00 91.06 81 LEU A O 1
ATOM 629 N N . LEU A 1 82 ? 6.370 -0.948 4.038 1.00 90.88 82 LEU A N 1
ATOM 630 C CA . LEU A 1 82 ? 7.713 -1.533 4.081 1.00 90.88 82 LEU A CA 1
ATOM 631 C C . LEU A 1 82 ? 8.169 -1.965 2.684 1.00 90.88 82 LEU A C 1
ATOM 633 O O . LEU A 1 82 ? 9.290 -1.655 2.272 1.00 90.88 82 LEU A O 1
ATOM 637 N N . HIS A 1 83 ? 7.288 -2.599 1.910 1.00 92.81 83 HIS A N 1
ATOM 638 C CA . HIS A 1 83 ? 7.588 -2.987 0.537 1.00 92.81 83 HIS A CA 1
ATOM 639 C C . HIS A 1 83 ? 7.899 -1.774 -0.346 1.00 92.81 83 HIS A C 1
ATOM 641 O O . HIS A 1 83 ? 8.895 -1.761 -1.073 1.00 92.81 83 HIS A O 1
ATOM 647 N N . GLY A 1 84 ? 7.090 -0.718 -0.262 1.00 93.56 84 GLY A N 1
ATOM 648 C CA . GLY A 1 84 ? 7.319 0.517 -1.004 1.00 93.56 84 GLY A CA 1
ATOM 649 C C . GLY A 1 84 ? 8.566 1.275 -0.549 1.00 93.56 84 GLY A C 1
ATOM 650 O O . GLY A 1 84 ? 9.172 1.992 -1.349 1.00 93.56 84 GLY A O 1
ATOM 651 N N . ARG A 1 85 ? 8.968 1.140 0.716 1.00 93.31 85 ARG A N 1
ATOM 652 C CA . ARG A 1 85 ? 10.163 1.784 1.271 1.00 93.31 85 ARG A CA 1
ATOM 653 C C . ARG A 1 85 ? 11.452 1.077 0.860 1.00 93.31 85 ARG A C 1
ATOM 655 O O . ARG A 1 85 ? 12.397 1.761 0.479 1.00 93.31 85 ARG A O 1
ATOM 662 N N . TYR A 1 86 ? 11.476 -0.253 0.906 1.00 89.81 86 TYR A N 1
ATOM 663 C CA . TYR A 1 86 ? 12.715 -1.028 0.775 1.00 89.81 86 TYR A CA 1
ATOM 664 C C . TYR A 1 86 ? 12.858 -1.798 -0.544 1.00 89.81 86 TYR A C 1
ATOM 666 O O . TYR A 1 86 ? 13.981 -2.071 -0.952 1.00 89.81 86 TYR A O 1
ATOM 674 N N . VAL A 1 87 ? 11.762 -2.130 -1.236 1.00 91.69 87 VAL A N 1
ATOM 675 C CA . VAL A 1 87 ? 11.796 -2.963 -2.456 1.00 91.69 87 VAL A CA 1
ATOM 676 C C . VAL A 1 87 ? 11.339 -2.169 -3.678 1.00 91.69 87 VAL A C 1
ATOM 678 O O . VAL A 1 87 ? 12.107 -1.947 -4.617 1.00 91.69 87 VAL A O 1
ATOM 681 N N . CYS A 1 88 ? 10.101 -1.673 -3.664 1.00 94.12 88 CYS A N 1
ATOM 682 C CA . CYS A 1 88 ? 9.507 -0.919 -4.768 1.00 94.12 88 CYS A CA 1
ATOM 683 C C . CYS A 1 88 ? 9.824 0.585 -4.650 1.00 94.12 88 CYS A C 1
ATOM 685 O O . CYS A 1 88 ? 8.943 1.449 -4.541 1.00 94.12 88 CYS A O 1
ATOM 687 N N . THR A 1 89 ? 11.118 0.907 -4.647 1.00 92.75 89 THR A N 1
ATOM 688 C CA . THR A 1 89 ? 11.612 2.285 -4.522 1.00 92.75 89 THR A CA 1
ATOM 689 C C . THR A 1 89 ? 11.237 3.137 -5.745 1.00 92.75 89 THR A C 1
ATOM 691 O O . THR A 1 89 ? 10.903 2.631 -6.822 1.00 92.75 89 THR A O 1
ATOM 694 N N . ALA A 1 90 ? 11.241 4.465 -5.591 1.00 91.19 90 ALA A N 1
ATOM 695 C CA . ALA A 1 90 ? 10.738 5.374 -6.623 1.00 91.19 90 ALA A CA 1
ATOM 696 C C . ALA A 1 90 ? 11.559 5.342 -7.924 1.00 91.19 90 ALA A C 1
ATOM 698 O O . ALA A 1 90 ? 10.968 5.297 -9.002 1.00 91.19 90 ALA A O 1
ATOM 699 N N . ARG A 1 91 ? 12.896 5.342 -7.827 1.00 87.50 91 ARG A N 1
ATOM 700 C CA . ARG A 1 91 ? 13.799 5.489 -8.983 1.00 87.50 91 ARG A CA 1
ATOM 701 C C . ARG A 1 91 ? 14.285 4.156 -9.553 1.00 87.50 91 ARG A C 1
ATOM 703 O O . ARG A 1 91 ? 14.235 3.973 -10.760 1.00 87.50 91 ARG A O 1
ATOM 710 N N . ALA A 1 92 ? 14.728 3.239 -8.695 1.00 87.88 92 ALA A N 1
ATOM 711 C CA . ALA A 1 92 ? 15.333 1.970 -9.096 1.00 87.88 92 ALA A CA 1
ATOM 712 C C . ALA A 1 92 ? 14.731 0.824 -8.264 1.00 87.88 92 ALA A C 1
ATOM 714 O O . ALA A 1 92 ? 15.335 0.403 -7.275 1.00 87.88 92 ALA A O 1
ATOM 715 N N . PRO A 1 93 ? 13.507 0.366 -8.592 1.00 92.44 93 PRO A N 1
ATOM 716 C CA . PRO A 1 93 ? 12.869 -0.711 -7.847 1.00 92.44 93 PRO A CA 1
ATOM 717 C C . PRO A 1 93 ? 13.663 -2.014 -7.993 1.00 92.44 93 PRO A C 1
ATOM 719 O O . PRO A 1 93 ? 14.125 -2.357 -9.082 1.00 92.44 93 PRO A O 1
ATOM 722 N N . HIS A 1 94 ? 13.768 -2.771 -6.904 1.00 91.50 94 HIS A N 1
ATOM 723 C CA . HIS A 1 94 ? 14.487 -4.045 -6.852 1.00 91.50 94 HIS A CA 1
ATOM 724 C C . HIS A 1 94 ? 13.638 -5.191 -7.429 1.00 91.50 94 HIS A C 1
ATOM 726 O O . HIS A 1 94 ? 13.346 -6.171 -6.752 1.00 91.50 94 HIS A O 1
ATOM 732 N N . CYS A 1 95 ? 13.188 -5.054 -8.682 1.00 91.38 95 CYS A N 1
ATOM 733 C CA . CYS A 1 95 ? 12.302 -6.018 -9.342 1.00 91.38 95 CYS A CA 1
ATOM 734 C C . CYS A 1 95 ? 12.841 -7.462 -9.386 1.00 91.38 95 CYS A C 1
ATOM 736 O O . CYS A 1 95 ? 12.036 -8.352 -9.132 1.00 91.38 95 CYS A O 1
ATOM 738 N N . PRO A 1 96 ? 14.141 -7.734 -9.633 1.00 88.81 96 PRO A N 1
ATOM 739 C CA . PRO A 1 96 ? 14.641 -9.111 -9.715 1.00 88.81 96 PRO A CA 1
ATOM 740 C C . PRO A 1 96 ? 14.546 -9.886 -8.397 1.00 88.81 96 PRO A C 1
ATOM 742 O O . PRO A 1 96 ? 14.413 -11.102 -8.412 1.00 88.81 96 PRO A O 1
ATOM 745 N N . SER A 1 97 ? 14.600 -9.191 -7.256 1.00 86.06 97 SER A N 1
ATOM 746 C CA . SER A 1 97 ? 14.481 -9.784 -5.915 1.00 86.06 97 SER A CA 1
ATOM 747 C C . SER A 1 97 ? 13.111 -9.541 -5.269 1.00 86.06 97 SER A C 1
ATOM 749 O O . SER A 1 97 ? 12.903 -9.841 -4.089 1.00 86.06 97 SER A O 1
ATOM 751 N N . CYS A 1 98 ? 12.165 -8.976 -6.025 1.00 90.38 98 CYS A N 1
ATOM 752 C CA . CYS A 1 98 ? 10.834 -8.655 -5.541 1.00 90.38 98 CYS A CA 1
ATOM 753 C C . CYS A 1 98 ? 9.967 -9.916 -5.474 1.00 90.38 98 CYS A C 1
ATOM 755 O O . CYS A 1 98 ? 9.725 -10.571 -6.482 1.00 90.38 98 CYS A O 1
ATOM 757 N N . ILE A 1 99 ? 9.398 -10.189 -4.299 1.00 91.00 99 ILE A N 1
ATOM 758 C CA . ILE A 1 99 ? 8.492 -11.326 -4.066 1.00 91.00 99 ILE A CA 1
ATOM 759 C C . ILE A 1 99 ? 7.144 -11.213 -4.785 1.00 91.00 99 ILE A C 1
ATOM 761 O O . ILE A 1 99 ? 6.308 -12.087 -4.620 1.00 91.00 99 ILE A O 1
ATOM 765 N N . LEU A 1 100 ? 6.889 -10.111 -5.488 1.00 91.50 100 LEU A N 1
ATOM 766 C CA . LEU A 1 100 ? 5.668 -9.871 -6.255 1.00 91.50 100 LEU A CA 1
ATOM 767 C C . LEU A 1 100 ? 5.975 -9.751 -7.754 1.00 91.50 100 LEU A C 1
ATOM 769 O O . LEU A 1 100 ? 5.117 -9.315 -8.506 1.00 91.50 100 LEU A O 1
ATOM 773 N N . ALA A 1 101 ? 7.205 -10.024 -8.207 1.00 91.06 101 ALA A N 1
ATOM 774 C CA . ALA A 1 101 ? 7.635 -9.718 -9.575 1.00 91.06 101 ALA A CA 1
ATOM 775 C C . ALA A 1 101 ? 6.792 -10.413 -10.659 1.00 91.06 101 ALA A C 1
ATOM 777 O O . ALA A 1 101 ? 6.533 -9.813 -11.706 1.00 91.06 101 ALA A O 1
ATOM 778 N N . ASP A 1 102 ? 6.361 -11.639 -10.383 1.00 88.50 102 ASP A N 1
ATOM 779 C CA . ASP A 1 102 ? 5.492 -12.483 -11.204 1.00 88.50 102 ASP A CA 1
ATOM 780 C C . ASP A 1 102 ? 4.029 -12.017 -11.206 1.00 88.50 102 ASP A C 1
ATOM 782 O O . ASP A 1 102 ? 3.374 -12.097 -12.237 1.00 88.50 102 ASP A O 1
ATOM 786 N N . LEU A 1 103 ? 3.547 -11.464 -10.089 1.00 89.75 103 LEU A N 1
ATOM 787 C CA . LEU A 1 103 ? 2.166 -10.977 -9.929 1.00 89.75 103 LEU A CA 1
ATOM 788 C C . LEU A 1 103 ? 1.988 -9.496 -10.292 1.00 89.75 103 LEU A C 1
ATOM 790 O O . LEU A 1 103 ? 0.882 -9.020 -10.501 1.00 89.75 103 LEU A O 1
ATOM 794 N N . CYS A 1 104 ? 3.076 -8.732 -10.291 1.00 91.56 104 CYS A N 1
ATOM 795 C CA . CYS A 1 104 ? 3.062 -7.286 -10.462 1.00 91.56 104 CYS A CA 1
ATOM 796 C C . CYS A 1 104 ? 2.781 -6.915 -11.920 1.00 91.56 104 CYS A C 1
ATOM 798 O O . CYS A 1 104 ? 3.439 -7.420 -12.819 1.00 91.56 104 CYS A O 1
ATOM 800 N N . GLU A 1 105 ? 1.902 -5.956 -12.178 1.00 91.25 105 GLU A N 1
ATOM 801 C CA . GLU A 1 105 ? 1.576 -5.529 -13.550 1.00 91.25 105 GLU A CA 1
ATOM 802 C C . GLU A 1 105 ? 2.458 -4.381 -14.073 1.00 91.25 105 GLU A C 1
ATOM 804 O O . GLU A 1 105 ? 2.232 -3.835 -15.151 1.00 91.25 105 GLU A O 1
ATOM 809 N N . TYR A 1 106 ? 3.508 -4.000 -13.338 1.00 93.56 106 TYR A N 1
ATOM 810 C CA . TYR A 1 106 ? 4.347 -2.866 -13.722 1.00 93.56 106 TYR A CA 1
ATOM 811 C C . TYR A 1 106 ? 5.090 -3.135 -15.046 1.00 93.56 106 TYR A C 1
ATOM 813 O O . TYR A 1 106 ? 5.928 -4.037 -15.090 1.00 93.56 106 TYR A O 1
ATOM 821 N N . PRO A 1 107 ? 4.896 -2.334 -16.112 1.00 87.69 107 PRO A N 1
ATOM 822 C CA . PRO A 1 107 ? 5.524 -2.615 -17.405 1.00 87.69 107 PRO A CA 1
ATOM 823 C C . PRO A 1 107 ? 7.030 -2.320 -17.414 1.00 87.69 107 PRO A C 1
ATOM 825 O O . PRO A 1 107 ? 7.787 -2.948 -18.144 1.00 87.69 107 PRO A O 1
ATOM 828 N N . ARG A 1 108 ? 7.505 -1.383 -16.579 1.00 87.81 108 ARG A N 1
ATOM 829 C CA . ARG A 1 108 ? 8.925 -0.984 -16.513 1.00 87.81 108 ARG A CA 1
ATOM 830 C C . ARG A 1 108 ? 9.689 -1.708 -15.402 1.00 87.81 108 ARG A C 1
ATOM 832 O O . ARG A 1 108 ? 10.480 -1.091 -14.685 1.00 87.81 108 ARG A O 1
ATOM 839 N N . LYS A 1 109 ? 9.437 -3.007 -15.213 1.00 83.56 109 LYS A N 1
ATOM 840 C CA . LYS A 1 109 ? 10.236 -3.825 -14.287 1.00 83.56 109 LYS A CA 1
ATOM 841 C C . LYS A 1 109 ? 11.682 -3.875 -14.772 1.00 83.56 109 LYS A C 1
ATOM 843 O O . LYS A 1 109 ? 11.950 -4.218 -15.920 1.00 83.56 109 LYS A O 1
ATOM 848 N N . SER A 1 110 ? 12.625 -3.605 -13.876 1.00 76.56 110 SER A N 1
ATOM 849 C CA . SER A 1 110 ? 14.042 -3.853 -14.145 1.00 76.56 110 SER A CA 1
ATOM 850 C C . SER A 1 110 ? 14.322 -5.348 -13.991 1.00 76.56 110 SER A C 1
ATOM 852 O O . SER A 1 110 ? 14.841 -5.754 -12.961 1.00 76.56 110 SER A O 1
ATOM 854 N N . LEU A 1 111 ? 13.917 -6.180 -14.957 1.00 69.44 111 LEU A N 1
ATOM 855 C CA . LEU A 1 111 ? 14.133 -7.638 -14.900 1.00 69.44 111 LEU A CA 1
ATOM 856 C C . LEU A 1 111 ? 15.572 -8.043 -15.255 1.00 69.44 111 LEU A C 1
ATOM 858 O O . LEU A 1 111 ? 16.006 -9.137 -14.910 1.00 69.44 111 LEU A O 1
ATOM 862 N N . ALA A 1 112 ? 16.330 -7.156 -15.903 1.00 59.00 112 ALA A N 1
ATOM 863 C CA . ALA A 1 112 ? 17.754 -7.355 -16.124 1.00 59.00 112 ALA A CA 1
ATOM 864 C C . ALA A 1 112 ? 18.544 -7.057 -14.840 1.00 59.00 112 ALA A C 1
ATOM 866 O O . ALA A 1 112 ? 18.322 -6.031 -14.187 1.00 59.00 112 ALA A O 1
ATOM 867 N N . ALA A 1 113 ? 19.508 -7.922 -14.511 1.00 52.31 113 ALA A N 1
ATOM 868 C CA . ALA A 1 113 ? 20.562 -7.580 -13.561 1.00 52.31 113 ALA A CA 1
ATOM 869 C C . ALA A 1 113 ? 21.256 -6.286 -14.034 1.00 52.31 113 ALA A C 1
ATOM 871 O O . ALA A 1 113 ? 21.425 -6.103 -15.245 1.00 52.31 113 ALA A O 1
ATOM 872 N N . PRO A 1 114 ? 21.641 -5.366 -13.131 1.00 49.94 114 PRO A N 1
ATOM 873 C CA . PRO A 1 114 ? 22.225 -4.094 -13.538 1.00 49.94 114 PRO A CA 1
ATOM 874 C C . PRO A 1 114 ? 23.457 -4.346 -14.417 1.00 49.94 114 PRO A C 1
ATOM 876 O O . PRO A 1 114 ? 24.446 -4.925 -13.963 1.00 49.94 114 PRO A O 1
ATOM 879 N N . ARG A 1 115 ? 23.406 -3.915 -15.688 1.00 50.19 115 ARG A N 1
ATOM 880 C CA . ARG A 1 115 ? 24.593 -3.866 -16.550 1.00 50.19 115 ARG A CA 1
ATOM 881 C C . ARG A 1 115 ? 25.594 -2.960 -15.844 1.00 50.19 115 ARG A C 1
ATOM 883 O O . ARG A 1 115 ? 25.275 -1.808 -15.561 1.00 50.19 115 ARG A O 1
ATOM 890 N N . ARG A 1 116 ? 26.765 -3.500 -15.492 1.00 49.62 116 ARG A N 1
ATOM 891 C CA . ARG A 1 116 ? 27.825 -2.780 -14.776 1.00 49.62 116 ARG A CA 1
ATOM 892 C C . ARG A 1 116 ? 28.288 -1.575 -15.601 1.00 49.62 116 ARG A C 1
ATOM 894 O O . ARG A 1 116 ? 29.219 -1.679 -16.384 1.00 49.62 116 ARG A O 1
ATOM 901 N N . ALA A 1 117 ? 27.639 -0.436 -15.416 1.00 44.53 117 ALA A N 1
ATOM 902 C CA . ALA A 1 117 ? 28.082 0.856 -15.909 1.00 44.53 117 ALA A CA 1
ATOM 903 C C . ALA A 1 117 ? 28.369 1.723 -14.684 1.00 44.53 117 ALA A C 1
ATOM 905 O O . ALA A 1 117 ? 27.446 2.287 -14.108 1.00 44.53 117 ALA A O 1
ATOM 906 N N . GLY A 1 118 ? 29.629 1.741 -14.234 1.00 49.56 118 GLY A N 1
ATOM 907 C CA . GLY A 1 118 ? 30.195 2.787 -13.366 1.00 49.56 118 GLY A CA 1
ATOM 908 C C . GLY A 1 118 ? 29.480 3.123 -12.048 1.00 49.56 118 GLY A C 1
ATOM 909 O O . GLY A 1 118 ? 29.786 4.142 -11.438 1.00 49.56 118 GLY A O 1
ATOM 910 N N . LEU A 1 119 ? 28.533 2.310 -11.587 1.00 46.47 119 LEU A N 1
ATOM 911 C CA . LEU A 1 119 ? 27.826 2.516 -10.331 1.00 46.47 119 LEU A CA 1
ATOM 912 C C . LEU A 1 119 ? 28.691 1.958 -9.202 1.00 46.47 119 LEU A C 1
ATOM 914 O O . LEU A 1 119 ? 29.134 0.808 -9.273 1.00 46.47 119 LEU A O 1
ATOM 918 N N . ARG A 1 120 ? 28.897 2.756 -8.140 1.00 41.72 120 ARG A N 1
ATOM 919 C CA . ARG A 1 120 ? 29.264 2.225 -6.816 1.00 41.72 120 ARG A CA 1
ATOM 920 C C . ARG A 1 120 ? 28.469 0.941 -6.612 1.00 41.72 120 ARG A C 1
ATOM 922 O O . ARG A 1 120 ? 27.261 0.948 -6.860 1.00 41.72 120 ARG A O 1
ATOM 929 N N . ALA A 1 121 ? 29.166 -0.129 -6.226 1.00 39.56 121 ALA A N 1
ATOM 930 C CA . ALA A 1 121 ? 28.565 -1.429 -5.978 1.00 39.56 121 ALA A CA 1
ATOM 931 C C . ALA A 1 121 ? 27.212 -1.251 -5.268 1.00 39.56 121 ALA A C 1
ATOM 933 O O . ALA A 1 121 ? 27.126 -0.382 -4.385 1.00 39.56 121 ALA A O 1
ATOM 934 N N . PRO A 1 122 ? 26.165 -2.030 -5.624 1.00 40.31 122 PRO A N 1
ATOM 935 C CA . PRO A 1 122 ? 25.002 -2.112 -4.751 1.00 40.31 122 PRO A CA 1
ATOM 936 C C . PRO A 1 122 ? 25.560 -2.325 -3.343 1.00 40.31 122 PRO A C 1
ATOM 938 O O . PRO A 1 122 ? 26.492 -3.130 -3.207 1.00 40.31 122 PRO A O 1
ATOM 941 N N . PRO A 1 123 ? 25.130 -1.547 -2.329 1.00 37.50 123 PRO A N 1
ATOM 942 C CA . PRO A 1 123 ? 25.613 -1.805 -0.990 1.00 37.50 123 PRO A CA 1
ATOM 943 C C . PRO A 1 123 ? 25.345 -3.285 -0.768 1.00 37.50 123 PRO A C 1
ATOM 945 O O . PRO A 1 123 ? 24.238 -3.757 -1.039 1.00 37.50 123 PRO A O 1
ATOM 948 N N . GLN A 1 124 ? 26.428 -3.998 -0.459 1.00 43.91 124 GLN A N 1
ATOM 949 C CA . GLN A 1 124 ? 26.448 -5.439 -0.287 1.00 43.91 124 GLN A CA 1
ATOM 950 C C . GLN A 1 124 ? 25.230 -5.851 0.548 1.00 43.91 124 GLN A C 1
ATOM 952 O O . GLN A 1 124 ? 24.704 -5.040 1.317 1.00 43.91 124 GLN A O 1
ATOM 957 N N . GLU A 1 125 ? 24.801 -7.104 0.428 1.00 36.03 125 GLU A N 1
ATOM 958 C CA . GLU A 1 125 ? 23.742 -7.743 1.231 1.00 36.03 125 GLU A CA 1
ATOM 959 C C . GLU A 1 125 ? 23.776 -7.435 2.749 1.00 36.03 125 GLU A C 1
ATOM 961 O O . GLU A 1 125 ? 22.811 -7.706 3.448 1.00 36.03 125 GLU A O 1
ATOM 966 N N . SER A 1 126 ? 24.825 -6.780 3.249 1.00 37.12 126 SER A N 1
ATOM 967 C CA . SER A 1 126 ? 24.987 -6.173 4.568 1.00 37.12 126 SER A CA 1
ATOM 968 C C . SER A 1 126 ? 24.278 -4.825 4.850 1.00 37.12 126 SER A C 1
ATOM 970 O O . SER A 1 126 ? 24.406 -4.336 5.971 1.00 37.12 126 SER A O 1
ATOM 972 N N . ARG A 1 127 ? 23.538 -4.181 3.919 1.00 41.69 127 ARG A N 1
ATOM 973 C CA . ARG A 1 127 ? 22.735 -2.951 4.222 1.00 41.69 127 ARG A CA 1
ATOM 974 C C . ARG A 1 127 ? 21.231 -3.032 3.982 1.00 41.69 127 ARG A C 1
ATOM 976 O O . ARG A 1 127 ? 20.525 -2.051 4.221 1.00 41.69 127 ARG A O 1
ATOM 983 N N . LEU A 1 128 ? 20.703 -4.187 3.601 1.00 44.28 128 LEU A N 1
ATOM 984 C CA . LEU A 1 128 ? 19.435 -4.560 4.210 1.00 44.28 128 LEU A CA 1
ATOM 985 C C . LEU A 1 128 ? 19.852 -4.922 5.630 1.00 44.28 128 LEU A C 1
ATOM 987 O O . LEU A 1 128 ? 20.378 -6.010 5.834 1.00 44.28 128 LEU A O 1
ATOM 991 N N . ALA A 1 129 ? 19.735 -3.987 6.585 1.00 37.75 129 ALA A N 1
ATOM 992 C CA . ALA A 1 129 ? 19.790 -4.372 7.996 1.00 37.75 129 ALA A CA 1
ATOM 993 C C . ALA A 1 129 ? 18.979 -5.668 8.109 1.00 37.75 129 ALA A C 1
ATOM 995 O O . ALA A 1 129 ? 17.896 -5.671 7.506 1.00 37.75 129 ALA A O 1
ATOM 996 N N . PRO A 1 130 ? 19.509 -6.750 8.724 1.00 41.75 130 PRO A N 1
ATOM 997 C CA . PRO A 1 130 ? 18.820 -8.029 8.771 1.00 41.75 130 PRO A CA 1
ATOM 998 C C . PRO A 1 130 ? 17.396 -7.717 9.178 1.00 41.75 130 PRO A C 1
ATOM 1000 O O . PRO A 1 130 ? 17.143 -7.190 10.261 1.00 41.75 130 PRO A O 1
ATOM 1003 N N . MET A 1 131 ? 16.503 -7.867 8.203 1.00 46.41 131 MET A N 1
ATOM 1004 C CA . MET A 1 131 ? 15.098 -7.564 8.362 1.00 46.41 131 MET A CA 1
ATOM 1005 C C . MET A 1 131 ? 14.711 -8.470 9.534 1.00 46.41 131 MET A C 1
ATOM 1007 O O . MET A 1 131 ? 14.898 -9.683 9.401 1.00 46.41 131 MET A O 1
ATOM 1011 N N . PRO A 1 132 ? 14.346 -7.914 10.710 1.00 49.19 132 PRO A N 1
ATOM 1012 C CA . PRO A 1 132 ? 14.141 -8.714 11.920 1.00 49.19 132 PRO A CA 1
ATOM 1013 C C . PRO A 1 132 ? 13.182 -9.852 11.580 1.00 49.19 132 PRO A C 1
ATOM 1015 O O . PRO A 1 132 ? 12.390 -9.673 10.673 1.00 49.19 132 PRO A O 1
ATOM 1018 N N .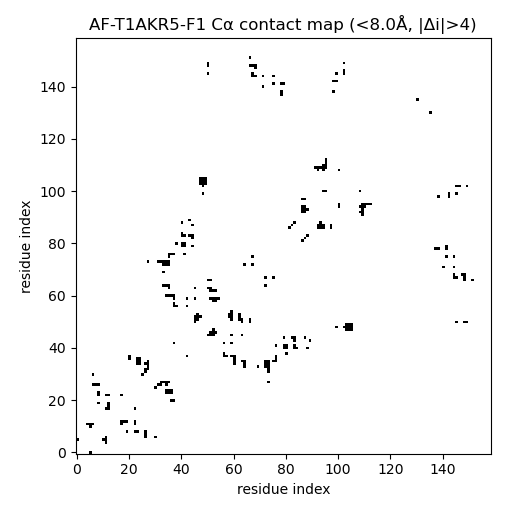 MET A 1 133 ? 13.219 -11.006 12.242 1.00 44.00 133 MET A N 1
ATOM 1019 C CA . MET A 1 133 ? 12.437 -12.207 11.865 1.00 44.00 133 MET A CA 1
ATOM 1020 C C . MET A 1 133 ? 10.961 -11.924 11.461 1.00 44.00 133 MET A C 1
ATOM 1022 O O . MET A 1 133 ? 10.447 -12.502 10.503 1.00 44.00 133 MET A O 1
ATOM 1026 N N . PHE A 1 134 ? 10.330 -10.921 12.089 1.00 48.78 134 PHE A N 1
ATOM 1027 C CA . PHE A 1 134 ? 9.041 -10.308 11.713 1.00 48.78 134 PHE A CA 1
ATOM 1028 C C . PHE A 1 134 ? 8.887 -9.902 10.230 1.00 48.78 134 PHE A C 1
ATOM 1030 O O . PHE A 1 134 ? 7.784 -9.865 9.691 1.00 48.78 134 PHE A O 1
ATOM 1037 N N . ALA A 1 135 ? 9.980 -9.601 9.546 1.00 57.41 135 ALA A N 1
ATOM 1038 C CA . ALA A 1 135 ? 10.037 -9.125 8.180 1.00 57.41 135 ALA A CA 1
ATOM 1039 C C . ALA A 1 135 ? 10.228 -10.236 7.129 1.00 57.41 135 ALA A C 1
ATOM 1041 O O . ALA A 1 135 ? 10.022 -9.986 5.943 1.00 57.41 135 ALA A O 1
ATOM 1042 N N . GLN A 1 136 ? 10.564 -11.468 7.526 1.00 59.78 136 GLN A N 1
ATOM 1043 C CA . GLN A 1 136 ? 10.374 -12.637 6.654 1.00 59.78 136 GLN A CA 1
ATOM 1044 C C . GLN A 1 136 ? 8.903 -13.057 6.641 1.00 59.78 136 GLN A C 1
ATOM 1046 O O . GLN A 1 136 ? 8.328 -13.209 5.564 1.00 59.78 136 GLN A O 1
ATOM 1051 N N . GLN A 1 137 ? 8.272 -13.132 7.817 1.00 62.44 137 GLN A N 1
ATOM 1052 C CA . GLN A 1 137 ? 6.843 -13.428 7.933 1.00 62.44 137 GLN A CA 1
ATOM 1053 C C . GLN A 1 137 ? 5.996 -12.382 7.193 1.00 62.44 137 GLN A C 1
ATOM 1055 O O . GLN A 1 137 ? 5.091 -12.740 6.445 1.00 62.44 137 GLN A O 1
ATOM 1060 N N . SER A 1 138 ? 6.340 -11.093 7.293 1.00 75.81 138 SER A N 1
ATOM 1061 C CA . SER A 1 138 ? 5.637 -10.041 6.547 1.00 75.81 138 SER A CA 1
ATOM 1062 C C . SER A 1 138 ? 5.772 -10.167 5.027 1.00 75.81 138 SER A C 1
ATOM 1064 O O . SER A 1 138 ? 4.853 -9.796 4.303 1.00 75.81 138 SER A O 1
ATOM 1066 N N . ARG A 1 139 ? 6.886 -10.711 4.513 1.00 81.88 139 ARG A N 1
ATOM 1067 C CA . ARG A 1 139 ? 7.063 -10.965 3.073 1.00 81.88 139 ARG A CA 1
ATOM 1068 C C . ARG A 1 139 ? 6.145 -12.083 2.606 1.00 81.88 139 ARG A C 1
ATOM 1070 O O . ARG A 1 139 ? 5.468 -11.926 1.594 1.00 81.88 139 ARG A O 1
ATOM 1077 N N . GLU A 1 140 ? 6.113 -13.191 3.331 1.00 86.56 140 GLU A N 1
ATOM 1078 C CA . GLU A 1 140 ? 5.242 -14.311 2.986 1.00 86.56 140 GLU A CA 1
ATOM 1079 C C . GLU A 1 140 ? 3.768 -13.899 3.028 1.00 86.56 140 GLU A C 1
ATOM 1081 O O . GLU A 1 140 ? 3.048 -14.112 2.053 1.00 86.56 140 GLU A O 1
ATOM 1086 N N . GLN A 1 141 ? 3.349 -13.209 4.092 1.00 89.81 141 GLN A N 1
ATOM 1087 C CA . GLN A 1 141 ? 1.978 -12.720 4.223 1.00 89.81 141 GLN A CA 1
ATOM 1088 C C . GLN A 1 141 ? 1.629 -11.669 3.164 1.00 89.81 141 GLN A C 1
ATOM 1090 O O . GLN A 1 141 ? 0.558 -11.734 2.570 1.00 89.81 141 GLN A O 1
ATOM 1095 N N . LEU A 1 142 ? 2.554 -10.765 2.819 1.00 88.50 142 LEU A N 1
ATOM 1096 C CA . LEU A 1 142 ? 2.365 -9.838 1.701 1.00 88.50 142 LEU A CA 1
ATOM 1097 C C . LEU A 1 142 ? 2.140 -10.587 0.383 1.00 88.50 142 LEU A C 1
ATOM 1099 O O . LEU A 1 142 ? 1.240 -10.236 -0.376 1.00 88.50 142 LEU A O 1
ATOM 1103 N N . ARG A 1 143 ? 2.944 -11.616 0.089 1.00 92.25 143 ARG A N 1
ATOM 1104 C CA . ARG A 1 143 ? 2.763 -12.414 -1.131 1.00 92.25 143 ARG A CA 1
ATOM 1105 C C . ARG A 1 143 ? 1.434 -13.171 -1.105 1.00 92.25 143 ARG A C 1
ATOM 1107 O O . ARG A 1 143 ? 0.749 -13.176 -2.123 1.00 92.25 143 ARG A O 1
ATOM 1114 N N . ARG A 1 144 ? 1.048 -13.755 0.035 1.00 93.12 144 ARG A N 1
ATOM 1115 C CA . ARG A 1 144 ? -0.258 -14.412 0.215 1.00 93.12 144 ARG A CA 1
ATOM 1116 C C . ARG A 1 144 ? -1.417 -13.452 -0.028 1.00 93.12 144 ARG A C 1
ATOM 1118 O O . ARG A 1 144 ? -2.258 -13.742 -0.869 1.00 93.12 144 ARG A O 1
ATOM 1125 N N . MET A 1 145 ? -1.390 -12.281 0.601 1.00 92.81 145 MET A N 1
ATOM 1126 C CA . MET A 1 145 ? -2.377 -11.223 0.393 1.00 92.81 145 MET A CA 1
ATOM 1127 C C . MET A 1 145 ? -2.518 -10.873 -1.094 1.00 92.81 145 MET A C 1
ATOM 1129 O O . MET A 1 145 ? -3.631 -10.788 -1.603 1.00 92.81 145 MET A O 1
ATOM 1133 N N . TYR A 1 146 ? -1.401 -10.713 -1.812 1.00 90.38 146 TYR A N 1
ATOM 1134 C CA . TYR A 1 146 ? -1.422 -10.446 -3.254 1.00 90.38 146 TYR A CA 1
ATOM 1135 C C . TYR A 1 146 ? -1.998 -11.605 -4.069 1.00 90.38 146 TYR A C 1
ATOM 1137 O O . TYR A 1 146 ? -2.785 -11.363 -4.977 1.00 90.38 146 TYR A O 1
ATOM 1145 N N . LEU A 1 147 ? -1.630 -12.849 -3.760 1.00 90.12 147 LEU A N 1
ATOM 1146 C CA . LEU A 1 147 ? -2.168 -14.031 -4.437 1.00 90.12 147 LEU A CA 1
ATOM 1147 C C . LEU A 1 147 ? -3.680 -14.152 -4.243 1.00 90.12 147 LEU A C 1
ATOM 1149 O O . LEU A 1 147 ? -4.401 -14.461 -5.187 1.00 90.12 147 LEU A O 1
ATOM 1153 N N . GLU A 1 148 ? -4.166 -13.904 -3.033 1.00 89.75 148 GLU A N 1
ATOM 1154 C CA . GLU A 1 148 ? -5.588 -13.990 -2.710 1.00 89.75 148 GLU A CA 1
ATOM 1155 C C . GLU A 1 148 ? -6.386 -12.837 -3.325 1.00 89.75 148 GLU A C 1
ATOM 1157 O O . GLU A 1 148 ? -7.431 -13.074 -3.934 1.00 89.75 148 GLU A O 1
ATOM 1162 N N . ALA A 1 149 ? -5.850 -11.613 -3.287 1.00 86.38 149 ALA A N 1
ATOM 1163 C CA . ALA A 1 149 ? -6.414 -10.486 -4.025 1.00 86.38 149 ALA A CA 1
ATOM 1164 C C . ALA A 1 149 ? -6.479 -10.787 -5.534 1.00 86.38 149 ALA A C 1
ATOM 1166 O O . ALA A 1 149 ? -7.506 -10.574 -6.173 1.00 86.38 149 ALA A O 1
ATOM 1167 N N . TRP A 1 150 ? -5.417 -11.355 -6.110 1.00 80.19 150 TRP A N 1
ATOM 1168 C CA . TRP A 1 150 ? -5.363 -11.698 -7.533 1.00 80.19 150 TRP A CA 1
ATOM 1169 C C . TRP A 1 150 ? -6.333 -12.825 -7.920 1.00 80.19 150 TRP A C 1
ATOM 1171 O O . TRP A 1 150 ? -6.984 -12.754 -8.964 1.00 80.19 150 TRP A O 1
ATOM 1181 N N . ARG A 1 151 ? -6.513 -13.835 -7.057 1.00 82.50 151 ARG A N 1
ATOM 1182 C CA . ARG A 1 151 ? -7.554 -14.868 -7.220 1.00 82.50 151 ARG A CA 1
ATOM 1183 C C . ARG A 1 151 ? -8.955 -14.261 -7.223 1.00 82.50 151 ARG A C 1
ATOM 1185 O O . ARG A 1 151 ? -9.772 -14.644 -8.056 1.00 82.50 151 ARG A O 1
ATOM 1192 N N . LYS A 1 152 ? -9.215 -13.289 -6.340 1.00 76.19 152 LYS A N 1
ATOM 1193 C CA . LYS A 1 152 ? -10.489 -12.555 -6.293 1.00 76.19 152 LYS A CA 1
ATOM 1194 C C . LYS A 1 152 ? -10.779 -11.853 -7.625 1.00 76.19 152 LYS A C 1
ATOM 1196 O O . LYS A 1 152 ? -11.910 -11.922 -8.098 1.00 76.19 152 LYS A O 1
ATOM 1201 N N . PHE A 1 153 ? -9.766 -11.252 -8.255 1.00 68.94 153 PHE A N 1
ATOM 1202 C CA . PHE A 1 153 ? -9.891 -10.630 -9.580 1.00 68.94 153 PHE A CA 1
ATOM 1203 C C . PHE A 1 153 ? -10.081 -11.639 -10.715 1.00 68.94 153 PHE A C 1
ATOM 1205 O O . PHE A 1 153 ? -10.976 -11.464 -11.538 1.00 68.94 153 PHE A O 1
ATOM 1212 N N . SER A 1 154 ? -9.284 -12.709 -10.738 1.00 61.31 154 SER A N 1
ATOM 1213 C CA . SER A 1 154 ? -9.330 -13.726 -11.801 1.00 61.31 154 SER A CA 1
ATOM 1214 C C . SER A 1 154 ? -10.660 -14.483 -11.829 1.00 61.31 154 SER A C 1
ATOM 1216 O O . SER A 1 154 ? -11.124 -14.874 -12.892 1.00 61.31 154 SER A O 1
ATOM 1218 N N . ALA A 1 155 ? -11.317 -14.645 -10.676 1.00 58.28 155 ALA A N 1
ATOM 1219 C CA . ALA A 1 155 ? -12.650 -15.241 -10.591 1.00 58.28 155 ALA A CA 1
ATOM 1220 C C . ALA A 1 155 ? -13.774 -14.355 -11.176 1.00 58.28 155 ALA A C 1
ATOM 1222 O O . ALA A 1 155 ? -14.881 -14.846 -11.373 1.00 58.28 155 ALA A O 1
ATOM 1223 N N . HIS A 1 156 ? -13.511 -13.068 -11.438 1.00 50.81 156 HIS A N 1
ATOM 1224 C CA . HIS A 1 156 ? -14.499 -12.091 -11.919 1.00 50.81 156 HIS A CA 1
ATOM 1225 C C . HIS A 1 156 ? -14.233 -11.590 -13.351 1.00 50.81 156 HIS A C 1
ATOM 1227 O O . HIS A 1 156 ? -14.973 -10.733 -13.834 1.00 50.81 156 HIS A O 1
ATOM 1233 N N . GLN A 1 157 ? -13.211 -12.100 -14.048 1.00 43.38 157 GLN A N 1
ATOM 1234 C CA . GLN A 1 157 ? -13.018 -11.831 -15.475 1.00 43.38 157 GLN A CA 1
ATOM 1235 C C . GLN A 1 157 ? -13.749 -12.897 -16.308 1.00 43.38 157 GLN A C 1
ATOM 1237 O O . GLN A 1 157 ? -13.384 -14.070 -16.220 1.00 43.38 157 GLN A O 1
ATOM 1242 N N . PRO A 1 158 ? -14.775 -12.535 -17.104 1.00 35.72 158 PRO A N 1
ATOM 1243 C CA . PRO A 1 158 ? -15.299 -13.449 -18.108 1.00 35.72 158 PRO A CA 1
ATOM 1244 C C . PRO A 1 158 ? -14.222 -13.678 -19.180 1.00 35.72 158 PRO A C 1
ATOM 1246 O O . PRO A 1 158 ? -13.515 -12.737 -19.547 1.00 35.72 158 PRO A O 1
ATOM 1249 N N . LEU A 1 159 ? -14.091 -14.937 -19.613 1.00 37.22 159 LEU A N 1
ATOM 1250 C CA . LEU A 1 159 ? -13.263 -15.362 -20.749 1.00 37.22 159 LEU A CA 1
ATOM 1251 C C . LEU A 1 159 ? -13.559 -14.545 -22.013 1.00 37.22 159 LEU A C 1
ATOM 1253 O O . LEU A 1 159 ? -14.754 -14.243 -22.246 1.00 37.22 159 LEU A O 1
#

Nearest PDB structures (foldseek):
  2abk-assembly1_A  TM=9.278E-01  e=4.387E-10  Escherichia coli
  4yph-assembly1_A  TM=8.171E-01  e=6.327E-04  Geobacillus stearothermophilus
  1kg7-assembly1_A  TM=8.161E-01  e=7.812E-04  Escherichia coli
  1mun-assembly1_A-2  TM=7.875E-01  e=2.018E-03  Escherichia coli
  1kg4-assembly1_A  TM=8.199E-01  e=2.919E-03  Escherichia coli

Foldseek 3Di:
DVPDDDLDLVSQCPDPPRHNLNSQVCNCPVVVDLWQRDDPLLQQQCCFQVQQNDPDRVSSRVSNSVLFPPVCSSPLNVLSNVCSVPAVDDPQHVLCPQLCNVRGPHPPRPVDDDPPDPDDPPPPVVPVPPPPPVVVVSSVVNSVRSVSSVVVVVVPDDD

Radius of gyration: 17.8 Å; Cα contacts (8 Å, |Δi|>4): 169; chains: 1; bounding box: 46×36×49 Å

pLDDT: mean 79.61, std 17.92, range [35.72, 97.0]

Secondary structure (DSSP, 8-state):
--SPPPSSHHHHHTSTT--HHHHHHHHHHHH--------HHHHHHHHHHSSS--SSHHHHHHHHHHHS-HHHHHHHHHHHHHHHHHTS-SSS--GGG-TTTTT---TT---SPPP-SS------TTSS----THHHHHHHHHHHHHHHHHHHHHTT---

InterPro domains:
  IPR000445 Helix-hairpin-helix motif [PF00633] (1-27)
  IPR003265 HhH-GPD domain [SM00478] (1-86)
  IPR003265 HhH-GPD domain [cd00056] (6-84)
  IPR004036 Endonuclease III-like, conserved site-2 [PS01155] (3-32)
  IPR011257 DNA glycosylase [SSF48150] (2-110)
  IPR023170 Helix-hairpin-helix, base-excision DNA repair, C-terminal [G3DSA:1.10.1670.10] (17-111)